Protein AF-A0A2V6UBG1-F1 (afdb_monomer_lite)

Foldseek 3Di:
DDKDKDWDQDPCLVVLQVVLVVVCVVLVWDWDWDDDPGTIMIMIDDDPVSVVVSVVVSVVVVVVRD

Radius of gyration: 11.07 Å; chains: 1; bounding box: 23×23×27 Å

pLDDT: mean 91.05, std 7.75, range [54.0, 97.25]

Structure (mmCIF, N/CA/C/O backbone):
data_AF-A0A2V6UBG1-F1
#
_entry.id   AF-A0A2V6UBG1-F1
#
loop_
_atom_site.group_PDB
_atom_site.id
_atom_site.type_symbol
_atom_site.label_atom_id
_atom_site.label_alt_id
_atom_site.label_comp_id
_atom_site.label_asym_id
_atom_s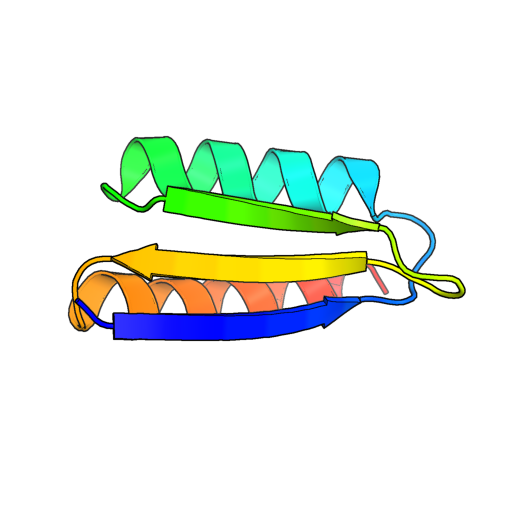ite.label_entity_id
_atom_site.label_seq_id
_atom_site.pdbx_PDB_ins_code
_atom_site.Cartn_x
_atom_site.Cartn_y
_atom_site.Cartn_z
_atom_site.occupancy
_atom_site.B_iso_or_equiv
_atom_site.auth_seq_id
_atom_site.auth_comp_id
_atom_site.auth_asym_id
_atom_site.auth_atom_id
_atom_site.pdbx_PDB_model_num
ATOM 1 N N . MET A 1 1 ? -5.003 8.310 14.420 1.00 69.31 1 MET A N 1
ATOM 2 C CA . MET A 1 1 ? -4.892 7.514 13.181 1.00 69.31 1 MET A CA 1
ATOM 3 C C . MET A 1 1 ? -3.417 7.406 12.857 1.00 69.31 1 MET A C 1
ATOM 5 O O . MET A 1 1 ? -2.745 8.428 12.909 1.00 69.31 1 MET A O 1
ATOM 9 N N . ASN A 1 2 ? -2.904 6.192 12.661 1.00 92.25 2 ASN A N 1
ATOM 10 C CA . ASN A 1 2 ? -1.476 5.957 12.444 1.00 92.25 2 ASN A CA 1
ATOM 11 C C . ASN A 1 2 ? -1.188 5.832 10.949 1.00 92.25 2 ASN A C 1
ATOM 13 O O . ASN A 1 2 ? -2.071 5.450 10.181 1.00 92.25 2 ASN A O 1
ATOM 17 N N . HIS A 1 3 ? 0.043 6.154 10.562 1.00 94.12 3 HIS A N 1
ATOM 18 C CA . HIS A 1 3 ? 0.488 6.167 9.173 1.00 94.12 3 HIS A CA 1
ATOM 19 C C . HIS A 1 3 ? 1.760 5.331 9.016 1.00 94.12 3 HIS A C 1
ATOM 21 O O . HIS A 1 3 ? 2.614 5.308 9.905 1.00 94.12 3 HIS A O 1
ATOM 27 N N . TYR A 1 4 ? 1.877 4.644 7.885 1.00 95.12 4 TYR A N 1
ATOM 28 C CA . TYR A 1 4 ? 3.077 3.943 7.452 1.00 95.12 4 TYR A CA 1
ATOM 29 C C . TYR A 1 4 ? 3.437 4.377 6.035 1.00 95.12 4 TYR A C 1
ATOM 31 O O . TYR A 1 4 ? 2.712 4.093 5.081 1.00 95.12 4 TYR A O 1
ATOM 39 N N . ASP A 1 5 ? 4.574 5.059 5.919 1.00 95.81 5 ASP A N 1
ATOM 40 C CA . ASP A 1 5 ? 5.102 5.574 4.663 1.00 95.81 5 ASP A CA 1
ATOM 41 C C . ASP A 1 5 ? 6.321 4.774 4.204 1.00 95.81 5 ASP A C 1
ATOM 43 O O . ASP A 1 5 ? 7.221 4.467 4.990 1.00 95.81 5 ASP A O 1
ATOM 47 N N . PHE A 1 6 ? 6.390 4.492 2.906 1.00 94.56 6 PHE A N 1
ATOM 48 C CA . PHE A 1 6 ? 7.585 3.937 2.279 1.00 94.56 6 PHE A CA 1
ATOM 49 C C . PHE A 1 6 ? 7.696 4.363 0.814 1.00 94.56 6 PHE A C 1
ATOM 51 O O . PHE A 1 6 ? 6.725 4.785 0.185 1.00 94.56 6 PHE A O 1
ATOM 58 N N . ILE A 1 7 ? 8.907 4.264 0.267 1.00 93.75 7 ILE A N 1
ATOM 59 C CA . ILE A 1 7 ? 9.189 4.557 -1.140 1.00 93.75 7 ILE A CA 1
ATOM 60 C C . ILE A 1 7 ? 9.611 3.262 -1.822 1.00 93.75 7 ILE A C 1
ATOM 62 O O . ILE A 1 7 ? 10.440 2.519 -1.297 1.00 93.75 7 ILE A O 1
ATOM 66 N N . TYR A 1 8 ? 9.046 3.004 -2.996 1.00 91.38 8 TYR A N 1
ATOM 67 C CA . TYR A 1 8 ? 9.388 1.864 -3.833 1.00 91.38 8 TYR A CA 1
ATOM 68 C C . TYR A 1 8 ? 9.920 2.341 -5.184 1.00 91.38 8 TYR A C 1
ATOM 70 O O . TYR A 1 8 ? 9.304 3.179 -5.843 1.00 91.38 8 TYR A O 1
ATOM 78 N N . PHE A 1 9 ? 11.066 1.797 -5.591 1.00 90.00 9 PHE A N 1
ATOM 79 C CA . PHE A 1 9 ? 11.763 2.159 -6.831 1.00 90.0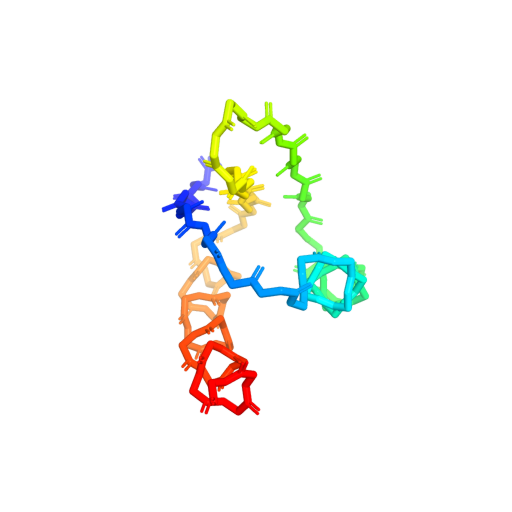0 9 PHE A CA 1
ATOM 80 C C . PHE A 1 9 ? 11.762 1.035 -7.877 1.00 90.00 9 PHE A C 1
ATOM 82 O O . PHE A 1 9 ? 12.363 1.201 -8.935 1.00 90.00 9 PHE A O 1
ATOM 89 N N . GLY A 1 10 ? 11.148 -0.113 -7.577 1.00 85.06 10 GLY A N 1
ATOM 90 C CA . GLY A 1 10 ? 11.161 -1.269 -8.470 1.00 85.06 10 GLY A CA 1
ATOM 91 C C . GLY A 1 10 ? 10.165 -1.154 -9.632 1.00 85.06 10 GLY A C 1
ATOM 92 O O . GLY A 1 10 ? 9.292 -0.281 -9.627 1.00 85.06 10 GLY A O 1
ATOM 93 N N . PRO A 1 11 ? 10.282 -2.041 -10.635 1.00 82.88 11 PRO A N 1
ATOM 94 C CA . PRO A 1 11 ? 9.479 -1.976 -11.856 1.00 82.88 11 PRO A CA 1
ATOM 95 C C . PRO A 1 11 ? 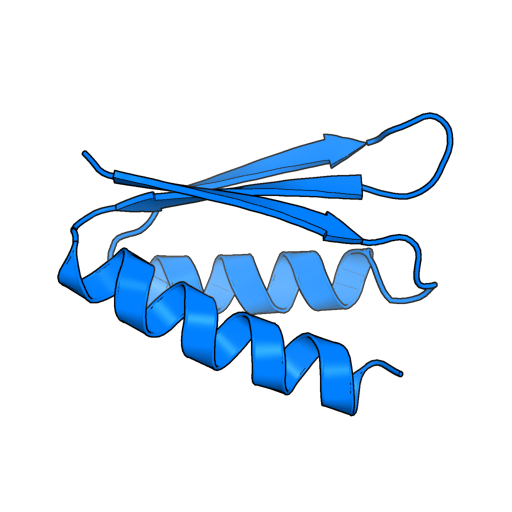8.000 -2.336 -11.632 1.00 82.88 11 PRO A C 1
ATOM 97 O O . PRO A 1 11 ? 7.145 -1.883 -12.387 1.00 82.88 11 PRO A O 1
ATOM 100 N N . TYR A 1 12 ? 7.670 -3.071 -10.565 1.00 81.56 12 TYR A N 1
ATOM 101 C CA . TYR A 1 12 ? 6.318 -3.580 -10.289 1.00 81.56 12 TYR A CA 1
ATOM 102 C C . TYR A 1 12 ? 5.444 -2.605 -9.483 1.00 81.56 12 TYR A C 1
ATOM 104 O O . TYR A 1 12 ? 4.647 -3.001 -8.634 1.00 81.56 12 TYR A O 1
ATOM 112 N N . GLY A 1 13 ? 5.608 -1.296 -9.700 1.00 78.06 13 GLY A N 1
ATOM 113 C CA . GLY A 1 13 ? 4.900 -0.272 -8.922 1.00 78.06 13 GLY A CA 1
ATOM 114 C C . GLY A 1 13 ? 3.375 -0.327 -9.081 1.00 78.06 13 GLY A C 1
ATOM 115 O O . GLY A 1 13 ? 2.652 -0.045 -8.124 1.00 78.06 13 GLY A O 1
ATOM 116 N N . TYR A 1 14 ? 2.888 -0.72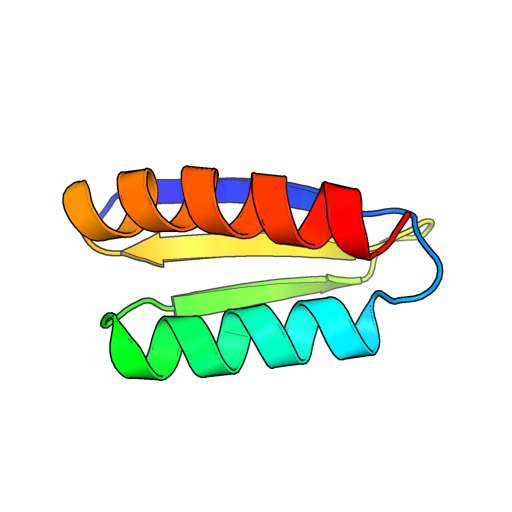2 -10.264 1.00 78.62 14 TYR A N 1
ATOM 117 C CA . TYR A 1 14 ? 1.458 -0.895 -10.538 1.00 78.62 14 TYR A CA 1
ATOM 118 C C . TYR A 1 14 ? 0.872 -2.084 -9.762 1.00 78.62 14 TYR A C 1
ATOM 120 O O . TYR A 1 14 ? -0.094 -1.905 -9.017 1.00 78.62 14 TYR A O 1
ATOM 128 N N . ASP A 1 15 ? 1.508 -3.255 -9.850 1.00 86.94 15 ASP A N 1
ATOM 129 C CA . ASP A 1 15 ? 1.061 -4.475 -9.163 1.00 86.94 15 ASP A CA 1
ATOM 130 C C . ASP A 1 15 ?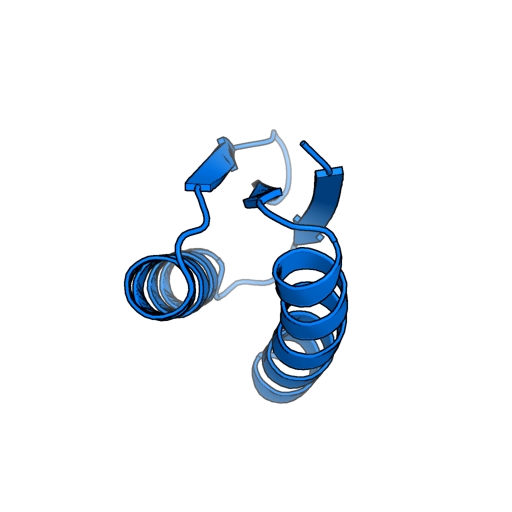 1.126 -4.326 -7.638 1.00 86.94 15 ASP A C 1
ATOM 132 O O . ASP A 1 15 ? 0.214 -4.735 -6.914 1.00 86.94 15 ASP A O 1
ATOM 136 N N . LEU A 1 16 ? 2.173 -3.658 -7.138 1.00 89.88 16 LEU A N 1
ATOM 137 C CA . LEU A 1 16 ? 2.322 -3.361 -5.716 1.00 89.88 16 LEU A CA 1
ATOM 138 C C . LEU A 1 16 ? 1.206 -2.432 -5.223 1.00 89.88 16 LEU A C 1
ATOM 140 O O . LEU A 1 16 ? 0.609 -2.686 -4.178 1.00 89.88 16 LEU A O 1
ATOM 144 N N . LYS A 1 17 ? 0.876 -1.382 -5.986 1.00 92.06 17 LYS A N 1
ATOM 145 C CA . LYS A 1 17 ? -0.236 -0.480 -5.657 1.00 92.06 17 LYS A CA 1
ATOM 146 C C . LYS A 1 17 ? -1.558 -1.234 -5.574 1.00 92.06 17 LYS A C 1
ATOM 148 O O . LYS A 1 17 ? -2.304 -1.027 -4.618 1.00 92.06 17 LYS A O 1
ATOM 153 N N . GLN A 1 18 ? -1.848 -2.080 -6.560 1.00 93.12 18 GLN A N 1
ATOM 154 C CA . GLN A 1 18 ? -3.079 -2.862 -6.590 1.00 93.12 18 GLN A CA 1
ATOM 155 C C . GLN A 1 18 ? -3.158 -3.816 -5.392 1.00 93.12 18 GLN A C 1
ATOM 157 O O . GLN A 1 18 ? -4.140 -3.773 -4.655 1.00 93.12 18 GLN A O 1
ATOM 162 N N . THR A 1 19 ? -2.081 -4.558 -5.127 1.00 93.75 19 THR A N 1
ATOM 163 C CA . THR A 1 19 ? -1.981 -5.476 -3.982 1.00 93.75 19 THR A CA 1
ATOM 164 C C . THR A 1 19 ? -2.269 -4.765 -2.657 1.00 93.75 19 THR A C 1
ATOM 166 O O . THR A 1 19 ? -3.072 -5.237 -1.851 1.00 93.75 19 THR A O 1
ATOM 169 N N . ILE A 1 20 ? -1.663 -3.593 -2.429 1.00 94.31 20 ILE A N 1
ATOM 170 C CA . ILE A 1 20 ? -1.882 -2.829 -1.193 1.00 94.31 20 ILE A CA 1
ATOM 171 C C . ILE A 1 20 ? -3.313 -2.278 -1.132 1.00 94.31 20 ILE A C 1
ATOM 173 O O . ILE A 1 20 ? -3.920 -2.268 -0.063 1.00 94.31 20 ILE A O 1
ATOM 177 N N . ALA A 1 21 ? -3.869 -1.820 -2.257 1.00 94.88 21 ALA A N 1
ATOM 178 C CA . ALA A 1 21 ? -5.228 -1.287 -2.308 1.00 94.88 21 ALA A CA 1
ATOM 179 C C . ALA A 1 21 ? -6.280 -2.362 -1.991 1.00 94.88 21 ALA A C 1
ATOM 181 O O . ALA A 1 21 ? -7.222 -2.095 -1.245 1.00 94.88 21 ALA A O 1
ATOM 182 N N . GLU A 1 22 ? -6.117 -3.573 -2.525 1.00 95.50 22 GLU A N 1
ATOM 183 C CA . GLU A 1 22 ? -6.985 -4.715 -2.223 1.00 95.50 22 GLU A CA 1
ATOM 184 C C . GLU A 1 22 ? -6.863 -5.136 -0.761 1.00 95.50 22 GLU A C 1
ATOM 186 O O . GLU A 1 22 ? -7.876 -5.310 -0.083 1.00 95.50 22 GLU A O 1
ATOM 191 N N . TRP A 1 23 ? -5.635 -5.195 -0.241 1.00 96.00 23 TRP A N 1
ATOM 192 C CA . TRP A 1 23 ? -5.403 -5.467 1.172 1.00 96.00 23 TRP A CA 1
ATOM 193 C C . TRP A 1 23 ? -6.064 -4.412 2.070 1.00 96.00 23 TRP A C 1
ATOM 195 O O . TRP A 1 23 ? -6.723 -4.755 3.049 1.00 96.00 23 TRP A O 1
ATOM 205 N N . CYS A 1 24 ? -5.974 -3.128 1.710 1.00 95.44 24 CYS A N 1
ATOM 206 C CA . CYS A 1 24 ? -6.578 -2.064 2.504 1.00 95.44 24 CYS A CA 1
ATOM 207 C C . CYS A 1 24 ? -8.104 -2.090 2.542 1.00 95.44 24 CYS A C 1
ATOM 209 O O . CYS A 1 24 ? -8.680 -1.795 3.588 1.00 95.44 24 CYS A O 1
ATOM 211 N N . LYS A 1 25 ? -8.762 -2.498 1.450 1.00 94.88 25 LYS A N 1
ATOM 212 C CA . LYS A 1 25 ? -10.219 -2.703 1.437 1.00 94.88 25 LYS A CA 1
ATOM 213 C C . LYS A 1 25 ? -10.665 -3.763 2.447 1.00 94.88 25 LYS A C 1
ATOM 215 O O . LYS A 1 25 ? -11.740 -3.627 3.017 1.00 94.88 25 LYS A O 1
ATOM 220 N N . ALA A 1 26 ? -9.854 -4.797 2.671 1.00 95.62 26 ALA A N 1
ATOM 221 C CA . ALA A 1 26 ? -10.170 -5.876 3.607 1.00 95.62 26 ALA A CA 1
ATOM 222 C C . ALA A 1 26 ? -9.881 -5.524 5.079 1.00 95.62 26 ALA A C 1
ATOM 224 O O . ALA A 1 26 ? -10.437 -6.153 5.975 1.00 95.62 26 ALA A O 1
ATOM 225 N N . HIS A 1 27 ? -9.015 -4.539 5.333 1.00 94.31 27 HIS A N 1
ATOM 226 C CA . HIS A 1 27 ? -8.491 -4.223 6.669 1.00 94.31 27 HIS A CA 1
ATOM 227 C C . HIS A 1 27 ? -8.821 -2.807 7.162 1.00 94.31 27 HIS A C 1
ATOM 229 O O . HIS A 1 27 ? -8.204 -2.339 8.123 1.00 94.31 27 HIS A O 1
ATOM 235 N N . ASP A 1 28 ? -9.775 -2.140 6.508 1.00 92.19 28 ASP A N 1
ATOM 236 C CA . ASP A 1 28 ? -10.212 -0.778 6.827 1.00 92.19 28 ASP A CA 1
ATOM 237 C C . ASP A 1 28 ? -9.026 0.203 6.929 1.00 92.19 28 ASP A C 1
ATOM 239 O O . ASP A 1 28 ? -8.818 0.895 7.928 1.00 92.19 28 ASP A O 1
ATOM 243 N N . CYS A 1 29 ? -8.183 0.222 5.889 1.00 95.00 29 CYS A N 1
ATOM 244 C CA . CYS A 1 29 ? -7.168 1.260 5.722 1.00 95.00 29 CYS A CA 1
ATOM 245 C C . CYS A 1 29 ? -7.346 2.071 4.450 1.00 95.00 29 CYS A C 1
ATOM 247 O O . CYS A 1 29 ? -7.980 1.664 3.477 1.00 95.00 29 CYS A O 1
ATOM 249 N N . ARG A 1 30 ? -6.729 3.250 4.457 1.00 96.12 30 ARG A N 1
ATOM 250 C CA . ARG A 1 30 ? -6.628 4.132 3.303 1.00 96.12 30 ARG A CA 1
ATOM 251 C C . ARG A 1 30 ? -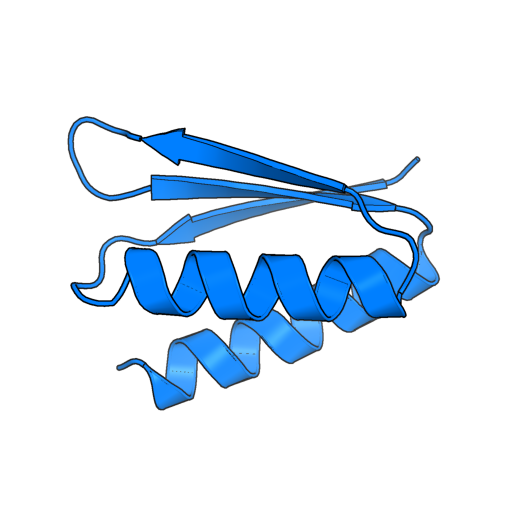5.210 4.082 2.756 1.00 96.12 30 ARG A C 1
ATOM 253 O O . ARG A 1 30 ? -4.247 4.249 3.503 1.00 96.12 30 ARG A O 1
ATOM 260 N N . LEU A 1 31 ? -5.109 3.893 1.444 1.00 96.44 31 LEU A N 1
ATOM 261 C CA . LEU A 1 31 ? -3.862 3.976 0.696 1.00 96.44 31 LEU A CA 1
ATOM 262 C C . LEU A 1 31 ? -3.806 5.284 -0.095 1.00 96.44 31 LEU A C 1
ATOM 264 O O . LEU A 1 31 ? -4.712 5.591 -0.867 1.00 96.44 31 LEU A O 1
ATOM 268 N N . GLU A 1 32 ? -2.696 5.998 0.032 1.00 96.06 32 GLU A N 1
ATOM 269 C CA . GLU A 1 32 ? -2.337 7.135 -0.807 1.00 96.06 32 GLU A CA 1
ATOM 270 C C . GLU A 1 32 ? -1.039 6.822 -1.556 1.00 96.06 32 GLU A C 1
ATOM 272 O O . GLU A 1 32 ? -0.130 6.175 -1.032 1.00 96.06 32 GLU A O 1
ATOM 277 N N . THR A 1 33 ? -0.958 7.239 -2.819 1.00 94.50 33 THR A N 1
ATOM 278 C CA . THR A 1 33 ? 0.221 7.010 -3.659 1.00 94.50 33 THR A CA 1
ATOM 279 C C . THR A 1 33 ? 0.608 8.297 -4.362 1.00 94.50 33 THR A C 1
ATOM 281 O O . THR A 1 33 ? -0.224 8.916 -5.022 1.00 94.50 33 THR A O 1
ATOM 284 N N . THR A 1 34 ? 1.884 8.654 -4.269 1.00 94.00 34 THR A N 1
ATOM 285 C CA . THR A 1 34 ? 2.457 9.820 -4.941 1.00 94.00 34 THR A CA 1
ATOM 286 C C . THR A 1 34 ? 3.557 9.356 -5.882 1.00 94.00 34 THR A C 1
ATOM 288 O O . THR A 1 34 ? 4.557 8.783 -5.444 1.00 94.00 34 THR A O 1
ATOM 291 N N . THR A 1 35 ? 3.386 9.607 -7.178 1.00 90.94 35 THR A N 1
ATOM 292 C CA . THR A 1 35 ? 4.440 9.381 -8.175 1.00 90.94 35 THR A CA 1
ATOM 293 C C . THR A 1 35 ? 5.576 10.376 -7.945 1.00 90.94 35 THR A C 1
ATOM 295 O O . THR A 1 35 ? 5.335 11.571 -7.779 1.00 90.94 35 THR A O 1
ATOM 298 N N . LEU A 1 36 ? 6.816 9.887 -7.918 1.00 89.75 36 LEU A N 1
ATOM 299 C CA . LEU A 1 36 ? 8.018 10.704 -7.751 1.00 89.75 36 LEU A CA 1
ATOM 300 C C . LEU A 1 36 ? 8.813 10.753 -9.063 1.00 89.75 36 LEU A C 1
ATOM 302 O O . LEU A 1 36 ? 8.579 9.952 -9.964 1.00 89.75 36 LEU A O 1
ATOM 306 N N . LEU A 1 37 ? 9.815 11.640 -9.140 1.00 89.19 37 LEU A N 1
ATOM 307 C CA . LEU A 1 37 ? 10.790 11.656 -10.248 1.00 89.19 37 LEU A CA 1
ATOM 308 C C . LEU A 1 37 ? 11.463 10.287 -10.449 1.00 89.19 37 LEU A C 1
ATOM 310 O O . LEU A 1 37 ? 11.798 9.916 -11.570 1.00 89.19 37 LEU A O 1
ATOM 314 N N . LYS A 1 38 ? 11.664 9.541 -9.357 1.00 86.62 38 LYS A N 1
ATOM 315 C CA . LYS A 1 38 ? 12.084 8.138 -9.364 1.00 86.62 38 LYS A CA 1
ATOM 316 C C . LYS A 1 38 ? 11.249 7.361 -8.352 1.00 86.62 38 LYS A C 1
ATOM 318 O O . LYS A 1 38 ? 11.272 7.687 -7.167 1.00 86.62 38 LYS A O 1
ATOM 323 N N . GLY A 1 39 ? 10.563 6.319 -8.816 1.00 89.94 39 GLY A N 1
ATOM 324 C CA . GLY A 1 39 ? 9.743 5.452 -7.971 1.00 89.94 39 GLY A CA 1
ATOM 325 C C . GLY A 1 39 ? 8.397 6.059 -7.567 1.00 89.94 39 GLY A C 1
ATOM 326 O O . GLY A 1 39 ? 7.881 6.989 -8.188 1.00 89.94 39 GLY A O 1
ATOM 327 N N . SER A 1 40 ? 7.794 5.492 -6.527 1.00 92.56 40 SER A N 1
ATOM 328 C CA . SER A 1 40 ? 6.504 5.910 -5.975 1.00 92.56 40 SER A CA 1
ATOM 329 C C . SER A 1 40 ? 6.542 5.879 -4.451 1.00 92.56 40 SER A C 1
ATOM 331 O O . SER A 1 40 ? 7.057 4.932 -3.854 1.00 92.56 40 SER A O 1
ATOM 333 N N . ARG A 1 41 ? 5.992 6.917 -3.819 1.00 94.75 41 ARG A N 1
ATOM 334 C CA . ARG A 1 41 ? 5.731 6.941 -2.379 1.00 94.75 41 ARG A CA 1
ATOM 335 C C . ARG A 1 41 ? 4.357 6.340 -2.114 1.00 94.75 41 ARG A C 1
ATOM 337 O O . ARG A 1 41 ? 3.387 6.731 -2.757 1.00 94.75 41 ARG A O 1
ATOM 344 N N . PHE A 1 42 ? 4.285 5.454 -1.135 1.00 95.81 42 PHE A N 1
ATOM 345 C CA . PHE A 1 42 ? 3.059 4.855 -0.626 1.00 95.81 42 PHE A CA 1
ATOM 346 C C . PHE A 1 42 ? 2.857 5.301 0.821 1.00 95.81 42 PHE A C 1
ATOM 348 O O . PHE A 1 42 ? 3.810 5.290 1.600 1.00 95.81 42 PHE A O 1
ATOM 355 N N . SER A 1 43 ? 1.632 5.688 1.168 1.00 97.25 43 SER A N 1
ATOM 356 C CA . SER A 1 43 ? 1.225 6.012 2.535 1.00 97.25 43 SER A CA 1
ATOM 357 C C . SER A 1 43 ? -0.018 5.208 2.889 1.00 97.25 43 SER A C 1
ATOM 359 O O . SER A 1 43 ? -1.050 5.328 2.231 1.00 97.25 43 SER A O 1
ATOM 361 N N . ILE A 1 44 ? 0.093 4.346 3.895 1.00 96.94 44 ILE A N 1
ATOM 362 C CA . ILE A 1 44 ? -1.012 3.539 4.414 1.00 96.94 44 ILE A CA 1
ATOM 363 C C . ILE A 1 44 ? -1.441 4.150 5.741 1.00 96.94 44 ILE A C 1
ATOM 365 O O . ILE A 1 44 ? -0.603 4.359 6.614 1.00 96.94 44 ILE A O 1
ATOM 369 N N . SER A 1 45 ? -2.732 4.415 5.914 1.00 96.94 45 SER A N 1
ATOM 370 C CA . SER A 1 45 ? -3.289 4.977 7.148 1.00 96.94 45 SER A CA 1
ATOM 371 C C . SER A 1 45 ? -4.433 4.132 7.691 1.00 96.94 45 SER A C 1
ATOM 373 O O . SER A 1 45 ? -5.256 3.633 6.927 1.00 96.94 45 SER A O 1
ATOM 375 N N . GLY A 1 46 ? -4.473 3.947 9.011 1.00 95.62 46 GLY A N 1
ATOM 376 C CA . GLY A 1 46 ? -5.476 3.112 9.672 1.00 95.62 46 GLY A CA 1
ATOM 377 C C . GLY A 1 46 ? -5.280 3.013 11.186 1.00 95.62 46 GLY A C 1
ATOM 378 O O . GLY A 1 46 ? -4.601 3.845 11.806 1.00 95.62 46 GLY A O 1
ATOM 379 N N . SER A 1 47 ? -5.890 1.988 11.788 1.00 96.06 47 SER A N 1
ATOM 380 C CA . SER A 1 47 ? -5.694 1.646 13.203 1.00 96.06 47 SER A CA 1
ATOM 381 C C . SER A 1 47 ? -4.246 1.208 13.480 1.00 96.06 47 SER A C 1
ATOM 383 O O . SER A 1 47 ? -3.512 0.826 12.568 1.00 96.06 47 SER A O 1
ATOM 385 N N . GLU A 1 48 ? -3.805 1.239 14.740 1.00 94.88 48 GLU A N 1
ATOM 386 C CA . GLU A 1 48 ? -2.459 0.769 15.093 1.00 94.88 48 GLU A CA 1
ATOM 387 C C . GLU A 1 48 ? -2.231 -0.703 14.717 1.00 94.88 48 GLU A C 1
ATOM 389 O O . GLU A 1 48 ? -1.177 -1.049 14.179 1.00 94.88 48 GLU A O 1
ATOM 394 N N . GLU A 1 49 ? -3.227 -1.556 14.953 1.00 94.94 49 GLU A N 1
ATOM 395 C CA . GLU A 1 49 ? -3.173 -2.969 14.585 1.00 94.94 49 GLU A CA 1
ATOM 396 C C . GLU A 1 49 ? -3.056 -3.142 13.066 1.00 94.94 49 GLU A C 1
ATOM 398 O O . GLU A 1 49 ? -2.170 -3.863 12.594 1.00 94.94 49 GLU A O 1
ATOM 403 N N . THR A 1 50 ? -3.872 -2.404 12.304 1.00 95.88 50 THR A N 1
ATOM 404 C CA . THR A 1 50 ? -3.835 -2.397 10.838 1.00 95.88 50 THR A CA 1
ATOM 405 C C . THR A 1 50 ? -2.463 -1.963 10.332 1.00 95.88 50 THR A C 1
ATOM 407 O O . THR A 1 50 ? -1.899 -2.615 9.460 1.00 95.88 50 THR A O 1
ATOM 410 N N . ILE A 1 51 ? -1.860 -0.920 10.907 1.00 96.06 51 ILE A N 1
ATOM 411 C CA . ILE A 1 51 ? -0.527 -0.459 10.500 1.00 96.06 51 ILE A CA 1
ATOM 412 C C . ILE A 1 51 ? 0.557 -1.493 10.820 1.00 96.06 51 ILE A C 1
ATOM 414 O O . ILE A 1 51 ? 1.406 -1.777 9.972 1.00 96.06 51 ILE A O 1
ATOM 418 N N . ARG A 1 52 ? 0.516 -2.130 11.997 1.00 95.75 52 ARG A N 1
ATOM 419 C CA . ARG A 1 52 ? 1.449 -3.224 12.323 1.00 95.75 52 ARG A CA 1
ATOM 420 C C . ARG A 1 52 ? 1.312 -4.394 11.346 1.00 95.75 52 ARG A C 1
ATOM 422 O O . ARG A 1 52 ? 2.325 -4.991 10.977 1.00 95.75 52 ARG A O 1
ATOM 429 N N . ALA A 1 53 ? 0.091 -4.727 10.930 1.00 95.88 53 ALA A N 1
ATOM 430 C CA . ALA A 1 53 ? -0.154 -5.749 9.917 1.00 95.88 53 ALA A CA 1
ATOM 431 C C . ALA A 1 53 ? 0.348 -5.312 8.530 1.00 95.88 53 ALA A C 1
ATOM 433 O O . ALA A 1 53 ? 1.067 -6.077 7.888 1.00 95.88 53 ALA A O 1
ATOM 434 N N . ALA A 1 54 ? 0.086 -4.065 8.125 1.00 95.44 54 ALA A N 1
ATOM 435 C CA . ALA A 1 54 ? 0.530 -3.496 6.855 1.00 95.44 54 ALA A CA 1
ATOM 436 C C . ALA A 1 54 ? 2.056 -3.549 6.708 1.00 95.44 54 ALA A C 1
ATOM 438 O O . ALA A 1 54 ? 2.561 -3.984 5.677 1.00 95.44 54 ALA A O 1
ATOM 439 N N . ILE A 1 55 ? 2.804 -3.197 7.762 1.00 95.25 55 ILE A N 1
ATOM 440 C CA . ILE A 1 55 ? 4.275 -3.269 7.771 1.00 95.25 55 ILE A CA 1
ATOM 441 C C . ILE A 1 55 ? 4.764 -4.698 7.492 1.00 95.25 55 ILE A C 1
ATOM 443 O O . ILE A 1 55 ? 5.731 -4.891 6.752 1.00 95.25 55 ILE A O 1
ATOM 447 N N . ARG A 1 56 ? 4.117 -5.715 8.080 1.00 95.62 56 ARG A N 1
ATOM 448 C CA . ARG A 1 56 ? 4.482 -7.122 7.850 1.00 95.62 56 ARG A CA 1
ATOM 449 C C . ARG A 1 56 ? 4.176 -7.543 6.415 1.00 95.62 56 ARG A C 1
ATOM 451 O O . ARG A 1 56 ? 5.057 -8.104 5.768 1.00 95.62 56 ARG A O 1
ATOM 458 N N . SER A 1 57 ? 2.982 -7.232 5.914 1.00 95.12 57 SER A N 1
ATOM 459 C CA . SER A 1 57 ? 2.555 -7.591 4.558 1.00 95.12 57 SER A CA 1
ATOM 460 C C . SER A 1 57 ? 3.420 -6.923 3.487 1.00 95.12 57 SER A C 1
ATOM 462 O O . SER A 1 57 ? 3.943 -7.605 2.609 1.00 95.12 57 SER A O 1
ATOM 464 N N . VAL A 1 58 ? 3.682 -5.616 3.616 1.00 92.88 58 VAL A N 1
ATOM 465 C CA . VAL A 1 58 ? 4.533 -4.863 2.679 1.00 92.88 58 VAL A CA 1
ATOM 466 C C . VAL A 1 58 ? 5.939 -5.449 2.610 1.00 92.88 58 VAL A C 1
ATOM 468 O O . VAL A 1 58 ? 6.474 -5.614 1.519 1.00 92.88 58 VAL A O 1
ATOM 471 N N . ARG A 1 59 ? 6.535 -5.850 3.740 1.00 91.50 59 ARG A N 1
ATOM 472 C CA . ARG A 1 59 ? 7.849 -6.517 3.734 1.00 91.50 59 ARG A CA 1
ATOM 473 C C . ARG A 1 59 ? 7.851 -7.830 2.951 1.00 91.50 59 ARG A C 1
ATOM 475 O O . ARG A 1 59 ? 8.871 -8.149 2.348 1.00 91.50 59 ARG A O 1
ATOM 482 N N . VAL A 1 60 ? 6.758 -8.592 2.977 1.00 91.94 60 VAL A N 1
ATOM 483 C CA . VAL A 1 60 ? 6.631 -9.825 2.185 1.00 91.94 60 VAL A CA 1
ATOM 484 C C . VAL A 1 60 ? 6.526 -9.480 0.703 1.00 91.94 60 VAL A C 1
ATOM 486 O O . VAL A 1 60 ? 7.317 -9.992 -0.082 1.00 91.94 60 VAL A O 1
ATOM 489 N N . TRP A 1 61 ? 5.642 -8.552 0.333 1.00 91.19 61 TRP A N 1
ATOM 490 C CA . TRP A 1 61 ? 5.446 -8.153 -1.065 1.00 91.19 61 TRP A CA 1
ATOM 491 C C . TRP A 1 61 ? 6.705 -7.565 -1.696 1.00 91.19 61 TRP A C 1
ATOM 493 O O . TRP A 1 61 ? 7.044 -7.899 -2.825 1.00 91.19 61 TRP A O 1
ATOM 503 N N . LEU A 1 62 ? 7.447 -6.741 -0.952 1.00 87.62 62 LEU A N 1
ATOM 504 C CA . LEU A 1 62 ? 8.711 -6.178 -1.424 1.00 87.62 62 LEU A CA 1
ATOM 505 C C . LEU A 1 62 ? 9.794 -7.243 -1.646 1.00 87.62 62 LEU A C 1
ATOM 507 O O . LEU A 1 62 ? 10.665 -7.035 -2.481 1.00 87.62 62 LEU A O 1
ATOM 511 N N . ARG A 1 63 ? 9.754 -8.366 -0.917 1.00 85.38 63 ARG A N 1
ATOM 512 C CA . ARG A 1 63 ? 10.678 -9.494 -1.125 1.00 85.38 63 ARG A CA 1
ATOM 513 C C . ARG A 1 63 ? 10.277 -10.370 -2.303 1.00 85.38 63 ARG A C 1
ATOM 515 O O . ARG A 1 63 ? 11.156 -10.916 -2.946 1.00 85.38 63 ARG A O 1
ATOM 522 N N . THR A 1 64 ? 8.981 -10.541 -2.550 1.00 77.81 64 THR A N 1
ATOM 523 C CA . THR A 1 64 ? 8.482 -11.363 -3.664 1.00 77.81 64 THR A CA 1
ATOM 524 C C . THR A 1 64 ? 8.450 -10.612 -4.992 1.00 77.81 64 THR A C 1
ATOM 526 O O . THR A 1 64 ? 8.393 -11.244 -6.037 1.00 77.81 64 THR A O 1
ATOM 529 N N . ALA A 1 65 ? 8.451 -9.277 -4.957 1.00 66.31 65 ALA A N 1
ATOM 530 C CA . ALA A 1 65 ? 8.516 -8.413 -6.136 1.00 66.31 65 ALA A CA 1
ATOM 531 C C . ALA A 1 65 ? 9.957 -8.026 -6.536 1.00 66.31 65 ALA A C 1
ATOM 533 O O . ALA A 1 65 ? 10.127 -7.214 -7.444 1.00 66.31 65 ALA A O 1
ATOM 534 N N . ALA A 1 66 ? 10.977 -8.525 -5.830 1.00 54.00 66 ALA A N 1
ATOM 535 C CA . ALA A 1 66 ? 12.395 -8.343 -6.151 1.00 54.00 66 ALA A CA 1
ATOM 536 C C . ALA A 1 66 ? 12.919 -9.561 -6.917 1.00 54.00 66 ALA A C 1
ATOM 538 O O . ALA A 1 66 ? 13.698 -9.342 -7.870 1.00 54.00 66 ALA A O 1
#

Sequence (66 aa):
MNHYDFIYFGPYGYDLKQTIAEWCKAHDCRLETTTLLKGSRFSISGSEETIRAAIRSVRVWLRTAA

Secondary structure (DSSP, 8-state):
-EEEEEEE-STTHHHHHHHHHHHHHHTT-EEEEEE-SSSEEEEEEE-HHHHHHHHHHHHHHHHH--